Protein AF-A0A7J7C9J1-F1 (afdb_monomer)

InterPro domains:
  IPR006917 SOUL heme-binding protein [PF04832] (6-97)
  IPR006917 SOUL heme-binding protein [PTHR11220] (1-102)
  IPR011256 Regulatory factor, effector binding domain superfamily [G3DSA:3.20.80.10] (1-104)
  IPR011256 Regulatory factor, effector binding domain superfamily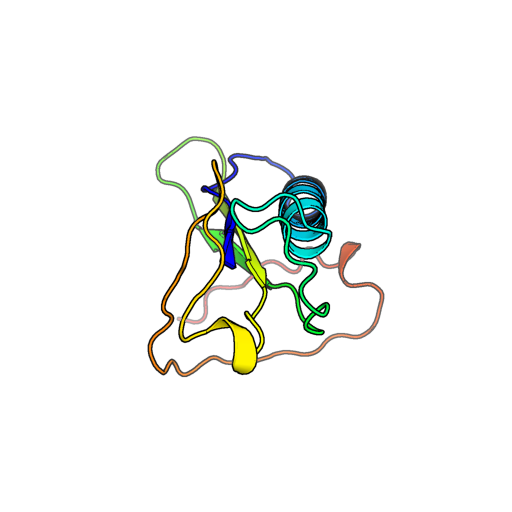 [SSF55136] (6-94)

Mean predicted aligned error: 6.87 Å

Sequence (106 aa):
MSTAPIQDLSLVEATRNGFLLLFDYIQGKNEYEKEIEMAGSVITEISPSDGPLPSFTVRFYVPKENQKNTPPTVGLHIQRVKPTYVAIRQFGGMGWLCEEEMEEID

Radius of gyration: 14.95 Å; Cα contacts (8 Å, |Δi|>4): 133; chains: 1; bounding box: 29×35×42 Å

Nearest PDB structures (foldseek):
  4ayz-assembly1_A  TM=9.176E-01  e=1.146E-04  Homo sapiens
  3r8k-assembly3_C  TM=9.084E-01  e=1.583E-04  Homo sapiens
  3r8k-assembly4_D  TM=9.271E-01  e=1.801E-04  Homo sapiens
  4b0y-assembly1_A  TM=9.436E-01  e=2.654E-04  Homo sapiens
  4ayz-assembly1_B  TM=9.309E-01  e=5.062E-04  Homo sapiens

Foldseek 3Di:
DKFDKDFDQAPLVVQVVRVVVVVCVLCQQFPVSHHFDDDDDKDWDWACDPDPTIIIMIDDDGPPVCPVPPGHHPRGDDDDDDDDDDDDDDDDDDPSPDPDPPDDDD

Structure (mmCIF, N/CA/C/O backbone):
data_AF-A0A7J7C9J1-F1
#
_entry.id   AF-A0A7J7C9J1-F1
#
loop_
_atom_site.group_PDB
_atom_site.id
_atom_site.type_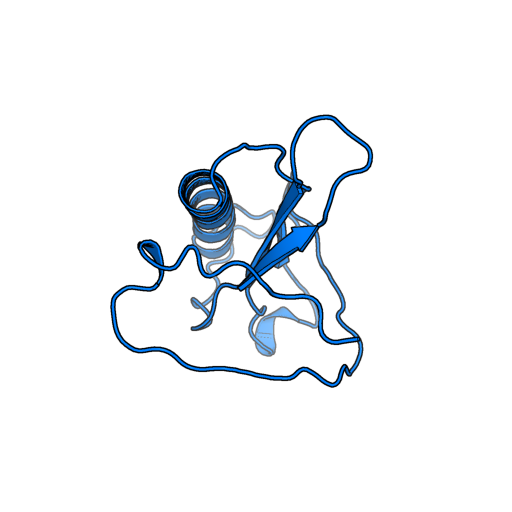symbol
_atom_site.label_atom_id
_atom_site.label_alt_id
_atom_site.label_comp_id
_atom_site.label_asym_id
_atom_site.label_entity_id
_atom_site.label_seq_id
_atom_site.pdbx_PDB_ins_code
_atom_site.Cartn_x
_atom_site.Cartn_y
_atom_site.Cartn_z
_atom_site.occupancy
_atom_site.B_iso_or_equiv
_atom_site.auth_seq_id
_atom_site.auth_comp_id
_atom_site.auth_asym_id
_atom_site.auth_atom_id
_atom_site.pdbx_PDB_model_num
ATOM 1 N N . MET A 1 1 ? -6.191 0.816 1.531 1.00 92.62 1 MET A N 1
ATOM 2 C CA . MET A 1 1 ? -5.251 1.955 1.531 1.00 92.62 1 MET A CA 1
ATOM 3 C C . MET A 1 1 ? -4.167 1.632 0.525 1.00 92.62 1 MET A C 1
ATOM 5 O O . MET A 1 1 ? -3.788 0.466 0.467 1.00 92.62 1 MET A O 1
ATOM 9 N N . SER A 1 2 ? -3.725 2.595 -0.280 1.00 94.69 2 SER A N 1
ATOM 10 C CA . SER A 1 2 ? -2.688 2.391 -1.295 1.00 94.69 2 SER A CA 1
ATOM 11 C C . SER A 1 2 ? -1.638 3.492 -1.269 1.00 94.69 2 SER A C 1
ATOM 13 O O . SER A 1 2 ? -1.914 4.602 -0.818 1.00 94.69 2 SER A O 1
ATOM 15 N N . THR A 1 3 ? -0.461 3.202 -1.807 1.00 95.56 3 THR A N 1
ATOM 16 C CA . THR A 1 3 ? 0.540 4.222 -2.126 1.00 95.56 3 THR A CA 1
ATOM 17 C C . THR A 1 3 ? 0.110 5.064 -3.328 1.00 95.56 3 THR A C 1
ATOM 19 O O . THR A 1 3 ? -0.811 4.694 -4.067 1.00 95.56 3 THR A O 1
ATOM 22 N N . ALA A 1 4 ? 0.787 6.193 -3.541 1.00 93.81 4 ALA A N 1
ATOM 23 C CA . ALA A 1 4 ? 0.907 6.756 -4.881 1.00 93.81 4 ALA A CA 1
ATOM 24 C C . ALA A 1 4 ? 1.653 5.766 -5.807 1.00 93.81 4 ALA A C 1
ATOM 26 O O . ALA A 1 4 ? 2.371 4.894 -5.299 1.00 93.81 4 ALA A O 1
ATOM 27 N N . PRO A 1 5 ? 1.502 5.875 -7.138 1.00 92.94 5 PRO A N 1
ATOM 28 C CA . PRO A 1 5 ? 2.245 5.034 -8.069 1.00 92.94 5 PRO A CA 1
ATOM 29 C C . PRO A 1 5 ? 3.760 5.232 -7.903 1.00 92.94 5 PRO A C 1
ATOM 31 O O . PRO A 1 5 ? 4.258 6.358 -7.954 1.00 92.94 5 PRO A O 1
ATOM 34 N N . ILE A 1 6 ? 4.489 4.137 -7.690 1.00 92.62 6 ILE A N 1
ATOM 35 C CA . ILE A 1 6 ? 5.947 4.105 -7.532 1.00 92.62 6 ILE A CA 1
ATOM 36 C C . ILE A 1 6 ? 6.544 3.709 -8.882 1.00 92.62 6 ILE A C 1
ATOM 38 O O . ILE A 1 6 ? 6.207 2.654 -9.413 1.00 92.62 6 ILE A O 1
ATOM 42 N N . GLN A 1 7 ? 7.396 4.557 -9.453 1.00 92.56 7 GLN A N 1
ATOM 43 C CA . GLN A 1 7 ? 8.150 4.229 -10.665 1.00 92.56 7 GLN A CA 1
ATOM 44 C C . GLN A 1 7 ? 9.475 3.595 -10.257 1.00 92.56 7 GLN A C 1
ATOM 46 O O . GLN A 1 7 ? 10.277 4.242 -9.585 1.00 92.56 7 GLN A O 1
ATOM 51 N N . ASP A 1 8 ? 9.684 2.342 -10.643 1.00 90.00 8 ASP A N 1
ATOM 52 C CA . ASP A 1 8 ? 10.873 1.566 -10.291 1.00 90.00 8 ASP A CA 1
ATOM 53 C C . ASP A 1 8 ? 11.153 0.532 -11.392 1.00 90.00 8 ASP A C 1
ATOM 55 O O . ASP A 1 8 ? 10.284 0.245 -12.210 1.00 90.00 8 ASP A O 1
ATOM 59 N N . LEU A 1 9 ? 12.356 -0.032 -11.423 1.00 90.25 9 LEU A N 1
ATOM 60 C CA . LEU A 1 9 ? 12.661 -1.222 -12.220 1.00 90.25 9 LEU A CA 1
ATOM 61 C C . LEU A 1 9 ? 12.365 -2.509 -11.441 1.00 90.25 9 LEU A C 1
ATOM 63 O O . LEU A 1 9 ? 12.060 -3.528 -12.051 1.00 90.25 9 LEU A O 1
ATOM 67 N N . SER A 1 10 ? 12.456 -2.476 -10.108 1.00 89.88 10 SER A N 1
ATOM 68 C CA . SER A 1 10 ? 12.344 -3.662 -9.262 1.00 89.88 10 SER A CA 1
ATOM 69 C C . SER A 1 10 ? 10.979 -3.760 -8.585 1.00 89.88 10 SER A C 1
ATOM 71 O O . SER A 1 10 ? 10.636 -2.960 -7.711 1.00 89.88 10 SER A O 1
ATOM 73 N N . LEU A 1 11 ? 10.227 -4.819 -8.908 1.00 90.06 11 LEU A N 1
ATOM 74 C CA . LEU A 1 11 ? 8.988 -5.166 -8.204 1.00 90.06 11 LEU A CA 1
ATOM 75 C C . LEU A 1 11 ? 9.235 -5.368 -6.700 1.00 90.06 11 LEU A C 1
ATOM 77 O O . LEU A 1 11 ? 8.418 -4.963 -5.867 1.00 90.06 11 LEU A O 1
ATOM 81 N N . VAL A 1 12 ? 10.363 -5.990 -6.349 1.00 90.94 12 VAL A N 1
ATOM 82 C CA . VAL A 1 12 ? 10.739 -6.293 -4.963 1.00 90.94 12 VAL A CA 1
ATOM 83 C C . VAL A 1 12 ? 11.004 -5.010 -4.182 1.00 90.94 12 VAL A C 1
ATOM 85 O O . VAL A 1 12 ? 10.460 -4.841 -3.087 1.00 90.94 12 VAL A O 1
ATOM 88 N N . GLU A 1 13 ? 11.800 -4.091 -4.731 1.00 92.62 13 GLU A N 1
ATOM 89 C CA . GLU A 1 13 ? 12.128 -2.834 -4.052 1.00 92.62 13 GLU A CA 1
ATOM 90 C C . GLU A 1 13 ? 10.908 -1.918 -3.953 1.00 92.62 13 GLU A C 1
ATOM 92 O O . GLU A 1 13 ? 10.612 -1.420 -2.862 1.00 92.62 13 GLU A O 1
ATOM 97 N N . ALA A 1 14 ? 10.126 -1.788 -5.028 1.00 92.94 14 ALA A N 1
ATOM 98 C CA . ALA A 1 14 ? 8.888 -1.016 -5.017 1.00 92.94 14 ALA A CA 1
ATOM 99 C C . ALA A 1 14 ? 7.885 -1.558 -3.986 1.00 92.94 14 ALA A C 1
ATOM 101 O O . ALA A 1 14 ? 7.315 -0.793 -3.201 1.00 92.94 14 ALA A O 1
ATOM 102 N N . THR A 1 15 ? 7.715 -2.884 -3.925 1.00 93.12 15 THR A N 1
ATOM 103 C CA . THR A 1 15 ? 6.827 -3.535 -2.950 1.00 93.12 15 THR A CA 1
ATOM 104 C C . THR A 1 15 ? 7.312 -3.314 -1.522 1.00 93.12 15 THR A C 1
ATOM 106 O O . THR A 1 15 ? 6.514 -2.966 -0.652 1.00 93.12 15 THR A O 1
ATOM 109 N N . ARG A 1 16 ? 8.616 -3.467 -1.264 1.00 93.38 16 ARG A N 1
ATOM 110 C CA . ARG A 1 16 ? 9.205 -3.246 0.063 1.00 93.38 16 ARG A CA 1
ATOM 111 C C . ARG A 1 16 ? 9.033 -1.797 0.518 1.00 93.38 16 ARG A C 1
ATOM 113 O O . ARG A 1 16 ? 8.600 -1.568 1.646 1.00 93.38 16 ARG A O 1
ATOM 120 N N . ASN A 1 17 ? 9.339 -0.833 -0.346 1.00 94.50 17 ASN A N 1
ATOM 121 C CA . ASN A 1 17 ? 9.217 0.590 -0.036 1.00 94.50 17 ASN A CA 1
ATOM 122 C C . ASN A 1 17 ? 7.756 0.974 0.223 1.00 94.50 17 ASN A C 1
ATOM 124 O O . ASN A 1 17 ? 7.452 1.608 1.234 1.00 94.50 17 ASN A O 1
ATOM 128 N N . GLY A 1 18 ? 6.834 0.524 -0.633 1.00 94.50 18 GLY A N 1
ATOM 129 C CA . GLY A 1 18 ? 5.408 0.766 -0.438 1.00 94.50 18 GLY A CA 1
ATOM 130 C C . GLY A 1 18 ? 4.847 0.090 0.815 1.00 94.50 18 GLY A C 1
ATOM 131 O O . GLY A 1 18 ? 4.050 0.693 1.533 1.00 94.50 18 GLY A O 1
ATOM 132 N N . PHE A 1 19 ? 5.305 -1.124 1.138 1.00 94.00 19 PHE A N 1
ATOM 133 C CA . PHE A 1 19 ? 4.936 -1.808 2.375 1.00 94.00 19 PHE A CA 1
ATOM 134 C C . PHE A 1 19 ? 5.365 -1.020 3.612 1.00 94.00 19 PHE A C 1
ATOM 136 O O . PHE A 1 19 ? 4.554 -0.854 4.515 1.00 94.00 19 PHE A O 1
ATOM 143 N N . LEU A 1 20 ? 6.596 -0.500 3.658 1.00 94.69 20 LEU A N 1
ATOM 144 C CA . LEU A 1 20 ? 7.075 0.278 4.806 1.00 94.69 20 LEU A CA 1
ATOM 145 C C . LEU A 1 20 ? 6.235 1.542 5.039 1.00 94.69 20 LEU A C 1
ATOM 147 O O . LEU A 1 20 ? 5.900 1.839 6.183 1.00 94.69 20 LEU A O 1
ATOM 151 N N . LEU A 1 21 ? 5.823 2.234 3.970 1.00 94.62 21 LEU A N 1
ATOM 152 C CA . LEU A 1 21 ? 4.919 3.389 4.068 1.00 94.62 21 LEU A CA 1
ATOM 153 C C . LEU A 1 21 ? 3.548 3.000 4.641 1.00 94.62 21 LEU A C 1
ATOM 155 O O . LEU A 1 21 ? 2.999 3.682 5.506 1.00 94.62 21 LEU A O 1
ATOM 159 N N . LEU A 1 22 ? 2.986 1.889 4.165 1.00 94.31 22 LEU A N 1
ATOM 160 C CA . LEU A 1 22 ? 1.701 1.378 4.641 1.00 94.31 22 LEU A CA 1
ATOM 161 C C . LEU A 1 22 ? 1.790 0.830 6.073 1.00 94.31 22 LEU A C 1
ATOM 163 O O . LEU A 1 22 ? 0.824 0.939 6.825 1.00 94.31 22 LEU A O 1
ATOM 167 N N . PHE A 1 23 ? 2.938 0.266 6.448 1.00 94.00 23 PHE A N 1
ATOM 168 C CA . PHE A 1 23 ? 3.214 -0.223 7.792 1.00 94.00 23 PHE A CA 1
ATOM 169 C C . PHE A 1 23 ? 3.263 0.935 8.790 1.00 94.00 23 PHE A C 1
ATOM 171 O O . PHE A 1 23 ? 2.565 0.919 9.798 1.00 94.00 23 PHE A O 1
ATOM 178 N N . ASP A 1 24 ? 3.997 1.995 8.462 1.00 94.94 24 ASP A N 1
ATOM 179 C CA . ASP A 1 24 ? 4.022 3.233 9.239 1.00 94.94 24 ASP A CA 1
ATOM 180 C C . ASP A 1 24 ? 2.610 3.789 9.489 1.00 94.94 24 ASP A C 1
ATOM 182 O O . ASP A 1 24 ? 2.269 4.168 10.612 1.00 94.94 24 ASP A O 1
ATOM 186 N N .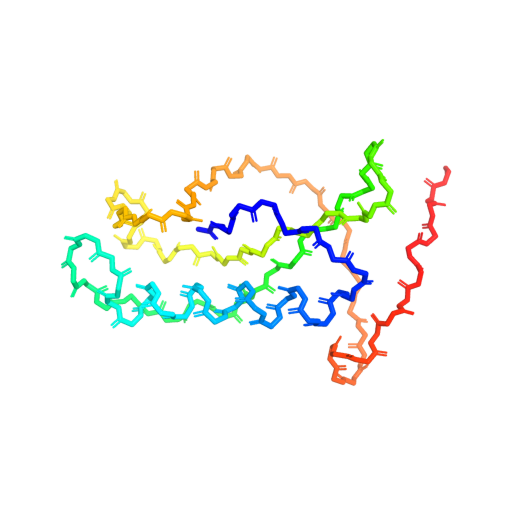 TYR A 1 25 ? 1.762 3.785 8.457 1.00 95.19 25 TYR A N 1
ATOM 187 C CA . TYR A 1 25 ? 0.372 4.220 8.557 1.00 95.19 25 TYR A CA 1
ATOM 188 C C . TYR A 1 25 ? -0.444 3.414 9.574 1.00 95.19 25 TYR A C 1
ATOM 190 O O . TYR A 1 25 ? -1.147 4.013 10.393 1.00 95.19 25 TYR A O 1
ATOM 198 N N . ILE A 1 26 ? -0.368 2.078 9.533 1.00 94.12 26 ILE A N 1
ATOM 199 C CA . ILE A 1 26 ? -1.125 1.225 10.463 1.00 94.12 26 ILE A CA 1
ATOM 200 C C . ILE A 1 26 ? -0.565 1.271 11.887 1.00 94.12 26 ILE A C 1
ATOM 202 O O . ILE A 1 26 ? -1.334 1.112 12.825 1.00 94.12 26 ILE A O 1
ATOM 206 N N . GLN A 1 27 ? 0.718 1.603 12.059 1.00 95.12 27 GLN A N 1
ATOM 207 C CA . GLN A 1 27 ? 1.343 1.832 13.369 1.00 95.12 27 GLN A CA 1
ATOM 208 C C . GLN A 1 27 ? 0.999 3.200 13.987 1.00 95.12 27 GLN A C 1
ATOM 210 O O . GLN A 1 27 ? 1.594 3.593 14.987 1.00 95.12 27 GLN A O 1
ATOM 215 N N . GLY A 1 28 ? 0.063 3.950 13.399 1.00 94.94 28 GLY A N 1
ATOM 216 C CA . GLY A 1 28 ? -0.399 5.225 13.943 1.00 94.94 28 GLY A CA 1
ATOM 217 C C . GLY A 1 28 ? 0.172 6.467 13.263 1.00 94.94 28 GLY A C 1
ATOM 218 O O . GLY A 1 28 ? -0.201 7.567 13.657 1.00 94.94 28 GLY A O 1
ATOM 219 N N . LYS A 1 29 ? 0.995 6.357 12.204 1.00 95.94 29 LYS A N 1
ATOM 220 C CA . LYS A 1 29 ? 1.370 7.523 11.371 1.00 95.94 29 LYS A CA 1
ATOM 221 C C . LYS A 1 29 ? 0.242 7.900 10.401 1.00 95.94 29 LYS A C 1
ATOM 223 O O . LYS A 1 29 ? 0.363 7.842 9.175 1.00 95.94 29 LYS A O 1
ATOM 228 N N . ASN A 1 30 ? -0.891 8.266 10.979 1.00 95.12 30 ASN A N 1
ATOM 229 C CA . ASN A 1 30 ? -2.081 8.770 10.312 1.00 95.12 30 ASN A CA 1
ATOM 230 C C . ASN A 1 30 ? -2.660 9.932 11.119 1.00 95.12 30 ASN A C 1
ATOM 232 O O . ASN A 1 30 ? -2.303 10.118 12.277 1.00 95.12 30 ASN A O 1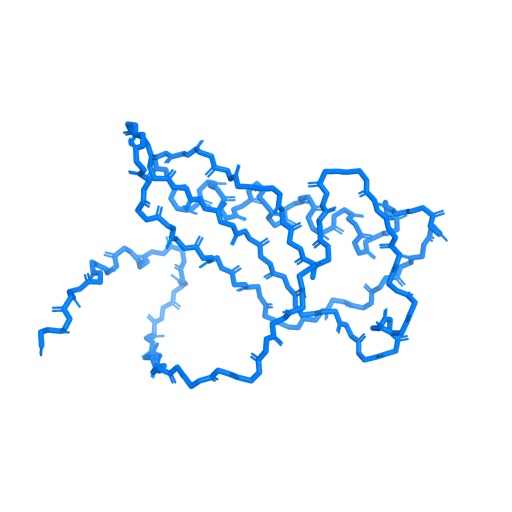
ATOM 236 N N . GLU A 1 31 ? -3.559 10.716 10.527 1.00 95.44 31 GLU A N 1
ATOM 237 C CA . GLU A 1 31 ? -4.069 11.939 11.169 1.00 95.44 31 GLU A CA 1
ATOM 238 C C . GLU A 1 31 ? -4.825 11.692 12.482 1.00 95.44 31 GLU A C 1
ATOM 240 O O . GLU A 1 31 ? -5.044 12.628 13.244 1.00 95.44 31 GLU A O 1
ATOM 245 N N . TYR A 1 32 ? -5.256 10.456 12.750 1.00 95.06 32 TYR A N 1
ATOM 246 C CA . TYR A 1 32 ? -5.970 10.110 13.981 1.00 95.06 32 TYR A CA 1
ATOM 247 C C . TYR A 1 32 ? -5.052 9.516 15.050 1.00 95.06 32 TYR A C 1
ATOM 249 O O . TYR A 1 32 ? -5.556 9.126 16.100 1.00 95.06 32 TYR A O 1
ATOM 257 N N . GLU A 1 33 ? -3.750 9.381 14.769 1.00 95.50 33 GLU A N 1
ATOM 258 C CA . GLU A 1 33 ? -2.778 8.686 15.627 1.00 95.50 33 GLU A CA 1
ATOM 259 C C . GLU A 1 33 ? -3.262 7.283 16.039 1.00 95.50 33 GLU A C 1
ATOM 261 O O . GLU A 1 33 ? -2.949 6.764 17.110 1.00 95.50 33 GLU A O 1
ATOM 266 N N . LYS A 1 34 ? -4.085 6.665 15.182 1.00 94.19 34 LYS A N 1
ATOM 267 C CA . LYS A 1 34 ? -4.779 5.419 15.490 1.00 94.19 34 LYS A CA 1
ATOM 268 C C . LYS A 1 34 ? -3.969 4.234 14.988 1.00 94.19 34 LYS A C 1
ATOM 270 O O . LYS A 1 34 ? -3.730 4.129 13.788 1.00 94.19 34 LYS A O 1
ATOM 275 N N . GLU A 1 35 ? -3.664 3.294 15.872 1.00 94.75 35 GLU A N 1
ATOM 276 C CA . GLU A 1 35 ? -3.177 1.978 15.463 1.00 94.75 35 GLU A CA 1
ATOM 277 C C . GLU A 1 35 ? -4.310 1.180 14.793 1.00 94.75 35 GLU A C 1
ATOM 279 O O . GLU A 1 35 ? -5.460 1.168 15.250 1.00 94.75 35 GLU A O 1
ATOM 284 N N . ILE A 1 36 ? -4.004 0.565 13.654 1.00 92.81 36 ILE A N 1
ATOM 285 C CA . ILE A 1 36 ? -4.937 -0.229 12.855 1.00 92.81 36 ILE A CA 1
ATOM 286 C C . ILE A 1 36 ? -4.390 -1.647 12.803 1.00 92.81 36 ILE A C 1
ATOM 288 O O . ILE A 1 36 ? -3.222 -1.842 12.476 1.00 92.81 36 ILE A O 1
ATOM 292 N N . GLU A 1 37 ? -5.234 -2.644 13.066 1.00 89.62 37 GLU A N 1
ATOM 293 C CA . GLU A 1 37 ? -4.798 -4.034 12.966 1.00 89.62 37 GLU A CA 1
ATOM 294 C C . GLU A 1 37 ? -4.276 -4.356 11.561 1.00 89.62 37 GLU A C 1
ATOM 296 O O . GLU A 1 37 ? -4.893 -4.024 10.539 1.00 89.62 37 GLU A O 1
ATOM 301 N N . MET A 1 38 ? -3.132 -5.040 11.512 1.00 81.81 38 MET A N 1
ATOM 302 C CA . MET A 1 38 ? -2.558 -5.513 10.261 1.00 81.81 38 MET A CA 1
ATOM 303 C C . MET A 1 38 ? -3.516 -6.509 9.598 1.00 81.81 38 MET A C 1
ATOM 305 O O . MET A 1 38 ? -3.756 -7.605 10.103 1.00 81.81 38 MET A O 1
ATOM 309 N N . ALA A 1 39 ? -4.043 -6.144 8.431 1.00 72.38 39 ALA A N 1
ATOM 310 C CA . ALA A 1 39 ? -4.833 -7.050 7.608 1.00 72.38 39 ALA A CA 1
ATOM 311 C C . ALA A 1 39 ? -3.912 -7.938 6.755 1.00 72.38 39 ALA A C 1
ATOM 313 O O . ALA A 1 39 ? -2.949 -7.462 6.159 1.00 72.38 39 ALA A O 1
ATOM 314 N N . GLY A 1 40 ? -4.226 -9.234 6.687 1.00 70.69 40 GLY A N 1
ATOM 315 C CA . GLY A 1 40 ? -3.264 -10.282 6.327 1.00 70.69 40 GLY A CA 1
ATOM 316 C C . GLY A 1 40 ? -2.651 -10.275 4.920 1.00 70.69 40 GLY A C 1
ATOM 317 O O . GLY A 1 40 ? -1.655 -10.961 4.728 1.00 70.69 40 GLY A O 1
ATOM 318 N N . SER A 1 41 ? -3.187 -9.547 3.935 1.00 79.56 41 SER A N 1
ATOM 319 C CA . SER A 1 41 ? -2.648 -9.570 2.564 1.00 79.56 41 SER A CA 1
ATOM 320 C C . SER A 1 41 ? -2.300 -8.180 2.040 1.00 79.56 41 SER A C 1
ATOM 322 O O . SER A 1 41 ? -3.155 -7.287 1.995 1.00 79.56 41 SER A O 1
ATOM 324 N N . VAL A 1 42 ? -1.067 -8.047 1.557 1.00 89.62 42 VAL A N 1
ATOM 325 C CA . VAL A 1 42 ? -0.578 -6.905 0.779 1.00 89.62 42 VAL A CA 1
ATOM 326 C C . VAL A 1 42 ? -0.566 -7.311 -0.691 1.00 89.62 42 VAL A C 1
ATOM 328 O O . VAL A 1 42 ? -0.130 -8.408 -1.028 1.00 89.62 42 VAL A O 1
ATOM 331 N N . ILE A 1 43 ? -1.077 -6.440 -1.555 1.00 91.06 43 ILE A N 1
ATOM 332 C CA . ILE A 1 43 ? -1.146 -6.646 -3.001 1.00 91.06 43 ILE A CA 1
ATOM 333 C C . ILE A 1 43 ? -0.336 -5.538 -3.664 1.00 91.06 43 ILE A C 1
ATOM 335 O O . ILE A 1 43 ? -0.560 -4.362 -3.370 1.00 91.06 43 ILE A O 1
ATOM 339 N N . THR A 1 44 ? 0.544 -5.909 -4.589 1.00 93.44 44 THR A N 1
ATOM 340 C CA . THR A 1 44 ? 1.183 -4.966 -5.508 1.00 93.44 44 THR A CA 1
ATOM 341 C C . THR A 1 44 ? 0.508 -5.084 -6.866 1.00 93.44 44 THR A C 1
ATOM 343 O O . THR A 1 44 ? 0.464 -6.158 -7.456 1.00 93.44 44 THR A O 1
ATOM 346 N N . GLU A 1 45 ? -0.068 -3.985 -7.334 1.00 92.38 45 GLU A N 1
ATOM 347 C CA . GLU A 1 45 ? -0.565 -3.847 -8.698 1.00 92.38 45 GLU A CA 1
ATOM 348 C C . GLU A 1 45 ? 0.567 -3.332 -9.584 1.00 92.38 45 GLU A C 1
ATOM 350 O O . GLU A 1 45 ? 1.234 -2.360 -9.223 1.00 92.38 45 GLU A O 1
ATOM 355 N N . ILE A 1 46 ? 0.774 -3.990 -10.721 1.00 92.94 46 ILE A N 1
ATOM 356 C CA . ILE A 1 46 ? 1.760 -3.609 -11.729 1.00 92.94 46 ILE A CA 1
ATOM 357 C C . ILE A 1 46 ? 0.984 -3.004 -12.893 1.00 92.94 46 ILE A C 1
ATOM 359 O O . ILE A 1 46 ? 0.126 -3.669 -13.468 1.00 92.94 46 ILE A O 1
ATOM 363 N N . SER A 1 47 ? 1.275 -1.752 -13.226 1.00 89.56 47 SER A N 1
ATOM 364 C CA . SER A 1 47 ? 0.770 -1.111 -14.433 1.00 89.56 47 SER A CA 1
ATOM 365 C C . SER A 1 47 ? 1.905 -1.024 -15.449 1.00 89.56 47 SER A C 1
ATOM 367 O O . SER A 1 47 ? 2.943 -0.424 -15.127 1.00 89.56 47 SER A O 1
ATOM 369 N N . PRO A 1 48 ? 1.723 -1.545 -16.679 1.00 79.56 48 PRO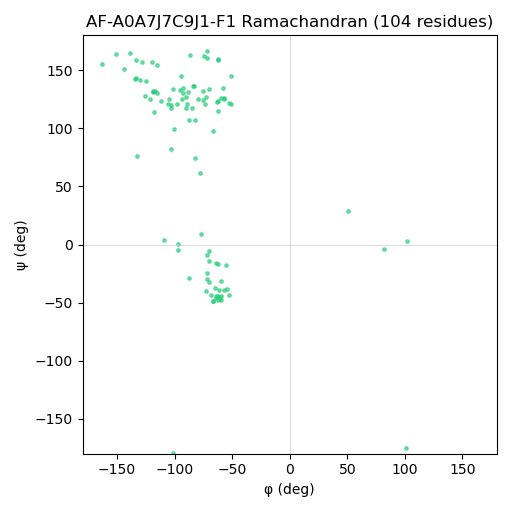 A N 1
ATOM 370 C CA . PRO A 1 48 ? 2.554 -1.109 -17.788 1.00 79.56 48 PRO A CA 1
ATOM 371 C C . PRO A 1 48 ? 2.384 0.408 -17.889 1.00 79.56 48 PRO A C 1
ATOM 373 O O . PRO A 1 48 ? 1.274 0.939 -17.817 1.00 79.56 48 PRO A O 1
ATOM 376 N N . SER A 1 49 ? 3.505 1.111 -17.877 1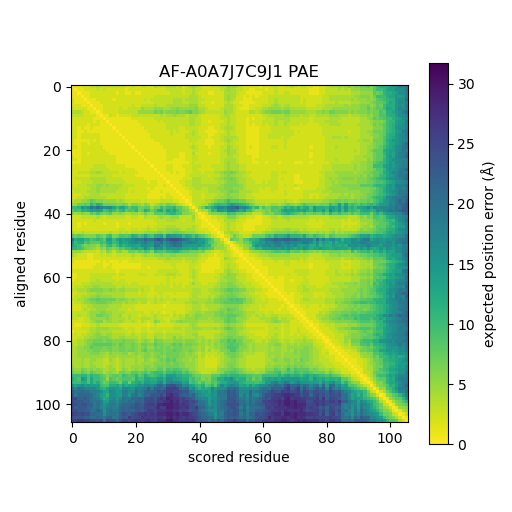.00 68.25 49 SER A N 1
ATOM 377 C CA . SER A 1 49 ? 3.535 2.567 -17.867 1.00 68.25 49 SER A CA 1
ATOM 378 C C . SER A 1 49 ? 3.659 3.063 -19.299 1.00 68.25 49 SER A C 1
ATOM 380 O O . SER A 1 49 ? 4.389 2.467 -20.087 1.00 68.25 49 SER A O 1
ATOM 382 N N . ASP A 1 50 ? 3.031 4.196 -19.609 1.00 71.06 50 ASP A N 1
ATOM 383 C CA . ASP A 1 50 ? 3.297 4.936 -20.852 1.00 71.06 50 ASP A CA 1
ATOM 384 C C 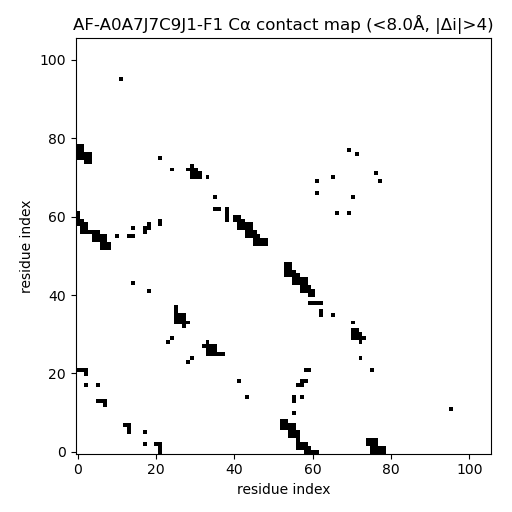. ASP A 1 50 ? 4.693 5.607 -20.840 1.00 71.06 50 ASP A C 1
ATOM 386 O O . ASP A 1 50 ? 5.113 6.224 -21.820 1.00 71.06 50 ASP A O 1
ATOM 390 N N . GLY A 1 51 ? 5.407 5.533 -19.709 1.00 71.94 51 GLY A N 1
ATOM 391 C CA . GLY A 1 51 ? 6.762 6.042 -19.511 1.00 71.94 51 GLY A CA 1
ATOM 392 C C . GLY A 1 51 ? 7.854 4.959 -19.560 1.00 71.94 51 GLY A C 1
ATOM 393 O O . GLY A 1 51 ? 7.572 3.778 -19.731 1.00 71.94 51 GLY A O 1
ATOM 394 N N . PRO A 1 52 ? 9.131 5.343 -19.371 1.00 82.00 52 PRO A N 1
ATOM 395 C CA . PRO A 1 52 ? 10.276 4.436 -19.516 1.00 82.00 52 PRO A CA 1
ATOM 396 C C . PRO A 1 52 ? 10.388 3.365 -18.419 1.00 82.00 52 PRO A C 1
ATOM 398 O O . PRO A 1 52 ? 11.165 2.428 -18.574 1.00 82.00 52 PRO A O 1
ATOM 401 N N . LEU A 1 53 ? 9.662 3.515 -17.308 1.00 87.62 53 LEU A N 1
ATOM 402 C CA . LEU A 1 53 ? 9.692 2.609 -16.160 1.00 87.62 53 LEU A CA 1
ATOM 403 C C . LEU A 1 53 ? 8.280 2.115 -15.840 1.00 87.62 53 LEU A C 1
ATOM 405 O O . LEU A 1 53 ? 7.357 2.936 -15.884 1.00 87.62 53 LEU A O 1
ATOM 409 N N . PRO A 1 54 ? 8.100 0.831 -15.469 1.00 90.69 54 PRO A N 1
ATOM 410 C CA . PRO A 1 54 ? 6.815 0.330 -15.000 1.00 90.69 54 PRO A CA 1
ATOM 411 C C . PRO A 1 54 ? 6.386 1.042 -13.713 1.00 90.69 54 PRO A C 1
ATOM 413 O O . PRO A 1 54 ? 7.192 1.645 -12.998 1.00 90.69 54 PRO A O 1
ATOM 416 N N . SER A 1 55 ? 5.086 0.984 -13.424 1.00 92.81 55 SER A N 1
ATOM 417 C CA . SER A 1 55 ? 4.524 1.614 -12.235 1.00 92.81 55 SER A CA 1
ATOM 418 C C . SER A 1 55 ? 3.908 0.589 -11.294 1.00 92.81 55 SER A C 1
ATOM 420 O O . SER A 1 55 ? 3.120 -0.259 -11.707 1.00 92.81 55 SER A O 1
ATOM 422 N N . PHE A 1 56 ? 4.242 0.697 -10.011 1.00 94.25 56 PHE A N 1
ATOM 423 C CA . PHE A 1 56 ? 3.794 -0.205 -8.960 1.00 94.25 56 PHE A CA 1
ATOM 424 C C . PHE A 1 56 ? 2.908 0.532 -7.958 1.00 94.25 56 PHE A C 1
ATOM 426 O O . PHE A 1 56 ? 3.283 1.577 -7.425 1.00 94.25 56 PHE A O 1
ATOM 433 N N . THR A 1 57 ? 1.743 -0.032 -7.651 1.00 95.31 57 THR A N 1
ATOM 434 C CA . THR A 1 57 ? 0.862 0.463 -6.585 1.00 95.31 57 THR A CA 1
ATOM 435 C C . THR A 1 57 ? 0.708 -0.601 -5.514 1.00 95.31 57 THR A C 1
ATOM 437 O O . THR A 1 57 ? 0.110 -1.650 -5.749 1.00 95.31 57 THR A O 1
ATOM 440 N N . VAL A 1 58 ? 1.210 -0.324 -4.313 1.00 94.44 58 VAL A N 1
ATOM 441 C CA . VAL A 1 58 ? 1.104 -1.248 -3.181 1.00 94.44 58 VAL A CA 1
ATOM 442 C C . VAL A 1 58 ? -0.140 -0.902 -2.378 1.00 94.44 58 VAL A C 1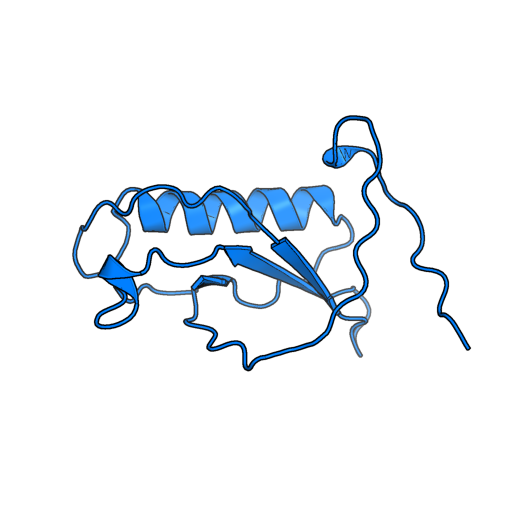
ATOM 444 O O . VAL A 1 58 ? -0.401 0.270 -2.092 1.00 94.44 58 VAL A O 1
ATOM 447 N N . ARG A 1 59 ? -0.930 -1.909 -2.005 1.00 93.25 59 ARG A N 1
ATOM 448 C CA . ARG A 1 59 ? -2.162 -1.726 -1.235 1.00 93.25 59 ARG A CA 1
ATOM 449 C C . ARG A 1 59 ? -2.410 -2.847 -0.242 1.00 93.25 59 ARG A C 1
ATOM 451 O O . ARG A 1 59 ? -2.069 -4.001 -0.478 1.00 93.25 59 ARG A O 1
ATOM 458 N N . PHE A 1 60 ? -3.099 -2.505 0.838 1.00 91.81 60 PHE A N 1
ATOM 459 C CA . PHE A 1 60 ? -3.670 -3.478 1.764 1.00 91.81 60 PHE A CA 1
ATOM 460 C C . PHE A 1 60 ? -5.158 -3.201 2.001 1.00 91.81 60 PHE A C 1
ATOM 462 O O . PHE A 1 60 ? -5.667 -2.080 1.817 1.00 91.81 60 PHE A O 1
ATOM 469 N N . TYR A 1 61 ? -5.858 -4.250 2.420 1.00 91.44 61 TYR A N 1
ATOM 470 C CA . TYR A 1 61 ? -7.267 -4.192 2.783 1.00 91.44 61 TYR A CA 1
ATOM 471 C C . TYR A 1 61 ? -7.464 -3.490 4.131 1.00 91.44 61 TYR A C 1
ATOM 473 O O . TYR A 1 61 ? -6.976 -3.952 5.153 1.00 91.44 61 TYR A O 1
ATOM 481 N N . VAL A 1 62 ? -8.222 -2.393 4.162 1.00 91.06 62 VAL A N 1
ATOM 482 C CA . VAL A 1 62 ? -8.541 -1.713 5.428 1.00 91.06 62 VAL A CA 1
ATOM 483 C C . VAL A 1 62 ? -9.559 -2.559 6.206 1.00 91.06 62 VAL A C 1
ATOM 485 O O . VAL A 1 62 ? -10.610 -2.871 5.631 1.00 91.06 62 VAL A O 1
ATOM 488 N N . PRO A 1 63 ? -9.305 -2.912 7.483 1.00 90.81 63 PRO A N 1
ATOM 489 C CA . PRO A 1 63 ? -10.252 -3.654 8.315 1.00 90.81 63 PRO A CA 1
ATOM 490 C C . PRO A 1 63 ? -11.647 -3.023 8.326 1.00 90.81 63 PRO A C 1
ATOM 492 O O . PRO A 1 63 ? -11.788 -1.800 8.280 1.00 90.81 63 PRO A O 1
ATOM 495 N N . LYS A 1 64 ? -12.698 -3.855 8.393 1.00 90.31 64 LYS A N 1
ATOM 496 C CA . LYS A 1 64 ? -14.103 -3.406 8.268 1.00 90.31 64 LYS A CA 1
ATOM 497 C C . LYS A 1 64 ? -14.457 -2.290 9.254 1.00 90.31 64 LYS A C 1
ATOM 499 O O . LYS A 1 64 ? -15.155 -1.350 8.883 1.00 90.31 64 LYS A O 1
ATOM 5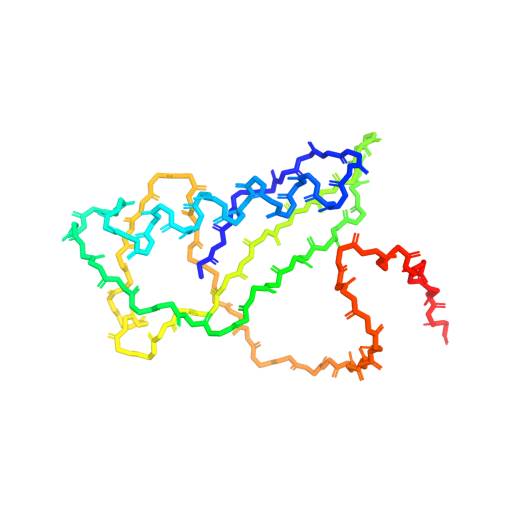04 N N . GLU A 1 65 ? -13.941 -2.370 10.476 1.00 91.31 65 GLU A N 1
ATOM 505 C CA . GLU A 1 65 ? -14.116 -1.354 11.519 1.00 91.31 65 GLU A CA 1
ATOM 506 C C . GLU A 1 65 ? -13.587 0.037 11.127 1.00 91.31 65 GLU A C 1
ATOM 508 O O . GLU A 1 65 ? -14.175 1.050 11.504 1.00 91.31 65 GLU A O 1
ATOM 513 N N . ASN A 1 66 ? -12.542 0.109 10.299 1.00 91.31 66 ASN A N 1
ATOM 514 C CA . ASN A 1 66 ? -11.945 1.359 9.830 1.00 91.31 66 ASN A CA 1
ATOM 515 C C . ASN A 1 66 ? -12.457 1.799 8.449 1.00 91.31 66 ASN A C 1
ATOM 517 O O . ASN A 1 66 ? -12.095 2.878 7.990 1.00 91.31 66 ASN A O 1
ATOM 521 N N . GLN A 1 67 ? -13.294 1.025 7.751 1.00 90.69 67 GLN A N 1
ATOM 522 C CA . GLN A 1 67 ? -13.733 1.382 6.389 1.00 90.69 67 GLN A CA 1
ATOM 523 C C . GLN A 1 67 ? -14.717 2.555 6.338 1.00 90.69 67 GLN A C 1
ATOM 525 O O . GLN A 1 67 ? -14.756 3.287 5.348 1.00 90.69 67 GLN A O 1
ATOM 530 N N . LYS A 1 68 ? -15.531 2.736 7.387 1.00 91.00 68 LYS A N 1
ATOM 531 C CA . LYS A 1 68 ? -16.496 3.845 7.454 1.00 91.00 68 LYS A CA 1
ATOM 532 C C . LYS A 1 68 ? -15.800 5.183 7.704 1.00 91.00 68 LYS A C 1
ATOM 534 O O . LYS A 1 68 ? -16.190 6.182 7.112 1.00 91.00 68 LYS A O 1
ATOM 539 N N . ASN A 1 69 ? -14.787 5.179 8.567 1.00 92.44 69 ASN A N 1
ATOM 540 C CA . ASN A 1 69 ? -13.980 6.345 8.902 1.00 92.44 69 ASN A CA 1
ATOM 541 C C . ASN A 1 69 ? -12.496 5.971 8.837 1.00 92.44 69 ASN A C 1
ATOM 543 O O . ASN A 1 69 ? -11.868 5.679 9.856 1.00 92.44 69 ASN A O 1
ATOM 547 N N . THR A 1 70 ? -11.973 5.872 7.615 1.00 93.12 70 THR A N 1
ATOM 548 C CA . THR A 1 70 ? -10.580 5.481 7.383 1.00 93.12 70 THR A CA 1
ATOM 549 C C . THR A 1 70 ? -9.665 6.654 7.716 1.00 93.12 70 THR A C 1
ATOM 551 O O . THR A 1 70 ? -9.857 7.714 7.120 1.00 93.12 70 THR A O 1
ATOM 554 N N . PRO A 1 71 ? -8.675 6.484 8.614 1.00 94.06 71 PRO A N 1
ATOM 555 C CA . PRO A 1 71 ? -7.743 7.554 8.942 1.00 94.06 71 PRO A CA 1
ATOM 556 C C . PRO A 1 71 ? -7.024 8.057 7.682 1.00 94.06 71 PRO A C 1
ATOM 558 O O . PRO A 1 71 ? -6.455 7.236 6.955 1.00 94.06 71 PRO A O 1
ATOM 561 N N . PRO A 1 72 ? -7.062 9.359 7.379 1.00 93.56 72 PRO A N 1
ATOM 562 C CA . PRO A 1 72 ? -6.293 9.940 6.284 1.00 93.56 72 PRO A CA 1
ATOM 563 C C . PRO A 1 72 ? -4.803 10.051 6.646 1.00 93.56 72 PRO A C 1
ATOM 565 O O . PRO A 1 72 ? -4.410 9.936 7.809 1.00 93.56 72 PRO A O 1
ATOM 568 N N . THR A 1 73 ? -3.961 10.218 5.627 1.00 92.62 73 THR A N 1
ATOM 569 C CA . THR A 1 73 ? -2.515 10.430 5.770 1.00 92.62 73 THR A CA 1
ATOM 570 C C . THR A 1 73 ? -1.937 10.992 4.470 1.00 92.62 73 THR A C 1
ATOM 572 O O . THR A 1 73 ? -2.496 10.790 3.388 1.00 92.62 73 THR A O 1
ATOM 575 N N . VAL A 1 74 ? -0.815 11.700 4.563 1.00 90.31 74 VAL A N 1
ATOM 576 C CA . VAL A 1 74 ? -0.154 12.314 3.407 1.00 90.31 74 VAL A CA 1
ATOM 577 C C . VAL A 1 74 ? 0.563 11.241 2.584 1.00 90.31 74 VAL A C 1
ATOM 579 O O . VAL A 1 74 ? 1.297 10.419 3.121 1.00 90.31 74 VAL A O 1
ATOM 582 N N . GLY A 1 75 ? 0.368 11.258 1.262 1.00 88.06 75 GLY A N 1
ATOM 583 C CA . GLY A 1 75 ? 1.062 10.359 0.328 1.00 88.06 75 GLY A CA 1
ATOM 584 C C . GLY A 1 75 ? 0.467 8.951 0.195 1.00 88.06 75 GLY A C 1
ATOM 585 O O . GLY A 1 75 ? 0.927 8.187 -0.653 1.00 88.06 75 GLY A O 1
ATOM 586 N N . LEU A 1 76 ? -0.572 8.616 0.970 1.00 94.06 76 LEU A N 1
ATOM 587 C CA . LEU A 1 76 ? -1.383 7.414 0.761 1.00 94.06 76 LEU A CA 1
ATOM 588 C C . LEU A 1 76 ? -2.819 7.786 0.388 1.00 94.06 76 LEU A C 1
ATOM 590 O O . LEU A 1 76 ? -3.328 8.858 0.717 1.00 94.06 76 LEU A O 1
ATOM 594 N N . HIS A 1 77 ? -3.487 6.875 -0.311 1.00 93.75 77 HIS A N 1
ATOM 595 C CA . HIS A 1 77 ? -4.797 7.112 -0.894 1.00 93.75 77 HIS A CA 1
ATOM 596 C C . HIS A 1 77 ? -5.785 5.998 -0.551 1.00 93.75 77 HIS A C 1
ATOM 598 O O . HIS A 1 77 ? -5.479 4.801 -0.541 1.00 93.75 77 HIS A O 1
ATOM 604 N N . ILE A 1 78 ? -7.029 6.393 -0.293 1.00 92.00 78 ILE A N 1
ATOM 605 C CA . ILE A 1 78 ? -8.121 5.447 -0.085 1.00 92.00 78 ILE A CA 1
ATOM 606 C C . ILE A 1 78 ? -8.642 5.013 -1.455 1.00 92.00 78 ILE A C 1
ATOM 608 O O . ILE A 1 78 ? -9.351 5.757 -2.128 1.00 92.00 78 ILE A O 1
ATOM 612 N N . GLN A 1 79 ? -8.334 3.779 -1.846 1.00 89.94 79 GLN A N 1
ATOM 613 C CA . GLN A 1 79 ? -8.927 3.144 -3.021 1.00 89.94 79 GLN A CA 1
ATOM 614 C C . GLN A 1 79 ? -10.203 2.385 -2.650 1.00 89.94 79 GLN A C 1
ATOM 616 O O . GLN A 1 79 ? -10.197 1.528 -1.763 1.00 89.94 79 GLN A O 1
ATOM 621 N N . ARG A 1 80 ? -11.297 2.675 -3.362 1.00 89.94 80 ARG A N 1
ATOM 622 C CA . ARG A 1 80 ? -12.546 1.907 -3.296 1.00 89.94 80 ARG A CA 1
ATOM 623 C C . ARG A 1 80 ? -12.613 0.980 -4.503 1.00 89.94 80 ARG A C 1
ATOM 625 O O . ARG A 1 80 ? -12.967 1.408 -5.598 1.00 89.94 80 ARG A O 1
ATOM 632 N N . VAL A 1 81 ? -12.258 -0.280 -4.290 1.00 84.31 81 VAL A N 1
ATOM 633 C CA . VAL A 1 81 ? -12.320 -1.311 -5.329 1.00 84.31 81 VAL A CA 1
ATOM 634 C C . VAL A 1 81 ? -13.770 -1.780 -5.453 1.00 84.31 81 VAL A C 1
ATOM 636 O O . VAL A 1 81 ? -14.403 -2.134 -4.456 1.00 84.31 81 VAL A O 1
ATOM 639 N N . LYS A 1 82 ? -14.325 -1.721 -6.666 1.00 90.00 82 LYS A N 1
ATOM 640 C CA . LYS A 1 82 ? -15.647 -2.289 -6.964 1.00 90.00 82 LYS A CA 1
ATOM 641 C C . LYS A 1 82 ? -15.549 -3.821 -6.975 1.00 90.00 82 LYS A C 1
ATOM 643 O O . LYS A 1 82 ? -14.449 -4.344 -7.112 1.00 90.00 82 LYS A O 1
ATOM 648 N N . PRO A 1 83 ? -16.665 -4.554 -6.834 1.00 90.62 83 PRO A N 1
ATOM 649 C CA . PRO A 1 83 ? -16.654 -5.993 -7.061 1.00 90.62 83 PRO A CA 1
ATOM 650 C C . PRO A 1 83 ? -16.052 -6.312 -8.436 1.00 90.62 83 PRO A C 1
ATOM 652 O O . PRO A 1 83 ? -16.545 -5.821 -9.451 1.00 90.62 83 PRO A O 1
ATOM 655 N N . THR A 1 84 ? -14.987 -7.111 -8.440 1.00 88.88 84 THR A N 1
ATOM 656 C CA . THR A 1 84 ? -14.222 -7.486 -9.634 1.00 88.88 84 THR A CA 1
ATOM 657 C C . THR A 1 84 ? -13.970 -8.988 -9.598 1.00 88.88 84 THR A C 1
ATOM 659 O O . THR A 1 84 ? -13.727 -9.554 -8.531 1.00 88.88 84 THR A O 1
ATOM 662 N N . TYR A 1 85 ? -14.024 -9.629 -10.761 1.00 93.19 85 TYR A N 1
ATOM 663 C CA . TYR A 1 85 ? -13.653 -11.029 -10.932 1.00 93.19 85 TYR A CA 1
ATOM 664 C C . TYR A 1 85 ? -12.182 -11.105 -11.334 1.00 93.19 85 TYR A C 1
ATOM 666 O O . TYR A 1 85 ? -11.757 -10.391 -12.238 1.00 93.19 85 TYR A O 1
ATOM 674 N N . VAL A 1 86 ? -11.410 -11.949 -10.653 1.00 89.81 86 VAL A N 1
ATOM 675 C CA . VAL A 1 86 ? -9.974 -12.131 -10.898 1.00 89.81 86 VAL A CA 1
ATOM 676 C C . VAL A 1 86 ? -9.649 -13.620 -10.948 1.00 89.81 86 VAL A C 1
ATOM 678 O O . VAL A 1 86 ? -10.231 -14.406 -10.199 1.00 89.81 86 VAL A O 1
ATOM 681 N N . ALA A 1 87 ? -8.719 -14.008 -11.818 1.00 94.44 87 ALA A N 1
ATOM 682 C CA . ALA A 1 87 ? -8.114 -15.334 -11.783 1.00 94.44 87 ALA A CA 1
ATOM 683 C C . ALA A 1 87 ? -6.960 -15.329 -10.767 1.00 94.44 87 ALA A C 1
ATOM 685 O O . ALA A 1 87 ? -6.182 -14.379 -10.720 1.00 94.44 87 ALA A O 1
ATOM 686 N N . ILE A 1 88 ? -6.859 -16.372 -9.937 1.00 89.62 88 ILE A N 1
ATOM 687 C CA . ILE A 1 88 ? -5.823 -16.485 -8.901 1.00 89.62 88 ILE A CA 1
ATOM 688 C C . ILE A 1 88 ? -5.017 -17.755 -9.155 1.00 89.62 88 ILE A C 1
ATOM 690 O O . ILE A 1 88 ? -5.579 -18.850 -9.195 1.00 89.62 88 ILE A O 1
ATOM 694 N N . ARG A 1 89 ? -3.695 -17.608 -9.273 1.00 90.06 89 ARG A N 1
ATOM 695 C CA . ARG A 1 89 ? -2.739 -18.718 -9.294 1.00 90.06 89 ARG A CA 1
ATOM 696 C C . ARG A 1 89 ? -1.908 -18.669 -8.018 1.00 90.06 89 ARG A C 1
ATOM 698 O O . ARG A 1 89 ? -1.281 -17.658 -7.723 1.00 90.06 89 ARG A O 1
ATOM 705 N N . GLN A 1 90 ? -1.919 -19.759 -7.256 1.00 87.56 90 GLN A N 1
ATOM 706 C CA . GLN A 1 90 ? -1.041 -19.927 -6.103 1.00 87.56 90 GLN A CA 1
ATOM 707 C C . GLN A 1 90 ? 0.196 -20.712 -6.533 1.00 87.56 90 GLN A C 1
ATOM 709 O O . GLN A 1 90 ? 0.083 -21.759 -7.170 1.00 87.56 90 GLN A O 1
ATOM 714 N N . PHE A 1 91 ? 1.365 -20.224 -6.146 1.00 86.31 91 PHE A N 1
ATOM 715 C CA . PHE A 1 91 ? 2.636 -20.916 -6.307 1.00 86.31 91 PHE A CA 1
ATOM 716 C C . PHE A 1 91 ? 3.273 -21.151 -4.930 1.00 86.31 91 PHE A C 1
ATOM 718 O O . PHE A 1 91 ? 2.927 -20.496 -3.944 1.00 86.31 91 PHE A O 1
ATOM 725 N N . GLY A 1 92 ? 4.157 -22.144 -4.842 1.00 83.00 92 GLY A N 1
ATOM 726 C CA . GLY A 1 92 ? 4.941 -22.415 -3.636 1.00 83.00 92 GLY A CA 1
ATOM 727 C C . GLY A 1 92 ? 6.227 -21.587 -3.596 1.00 83.00 92 GLY A C 1
ATOM 728 O O . GLY A 1 92 ? 6.687 -21.102 -4.622 1.00 83.00 92 GLY A O 1
ATOM 729 N N . GLY A 1 93 ? 6.841 -21.470 -2.419 1.00 78.38 93 GLY A N 1
ATOM 730 C CA . GLY A 1 93 ? 8.067 -20.691 -2.226 1.00 78.38 93 GLY A CA 1
ATOM 731 C C . GLY A 1 93 ? 7.812 -19.315 -1.613 1.00 78.38 93 GLY A C 1
ATOM 732 O O . GLY A 1 93 ? 6.706 -18.994 -1.183 1.00 78.38 93 GLY A O 1
ATOM 733 N N . MET A 1 94 ? 8.871 -18.514 -1.505 1.00 67.69 94 MET A N 1
ATOM 734 C CA . MET A 1 94 ? 8.797 -17.170 -0.937 1.00 67.69 94 MET A CA 1
ATOM 735 C C . MET A 1 94 ? 8.489 -16.182 -2.066 1.00 67.69 94 MET A C 1
ATOM 737 O O . MET A 1 94 ? 9.267 -16.084 -3.010 1.00 67.69 94 MET A O 1
ATOM 741 N N . GLY A 1 95 ? 7.375 -15.447 -1.964 1.00 63.03 95 GLY A N 1
ATOM 742 C CA . GLY A 1 95 ? 6.848 -14.580 -3.035 1.00 63.03 95 GLY A CA 1
ATOM 743 C C . GLY A 1 95 ? 7.815 -13.527 -3.592 1.00 63.03 95 GLY A C 1
ATOM 744 O O . GLY A 1 95 ? 7.613 -13.043 -4.696 1.00 63.03 95 GLY A O 1
ATOM 745 N N . TRP A 1 96 ? 8.896 -13.221 -2.872 1.00 55.53 96 TRP A N 1
ATOM 746 C CA . TRP A 1 96 ? 9.958 -12.301 -3.290 1.00 55.53 96 TRP A CA 1
ATOM 747 C C . TRP A 1 96 ? 10.871 -12.836 -4.410 1.00 55.53 96 TRP A C 1
ATOM 749 O O . TRP A 1 96 ? 11.703 -12.084 -4.901 1.00 55.53 96 TRP A O 1
ATOM 759 N N . LEU A 1 97 ? 10.756 -14.118 -4.782 1.00 49.50 97 LEU A N 1
ATOM 760 C CA . LEU A 1 97 ? 11.568 -14.775 -5.821 1.00 49.50 97 LEU A CA 1
ATOM 761 C C . LEU A 1 97 ? 10.785 -15.103 -7.105 1.00 49.50 97 LEU A C 1
ATOM 763 O O . LEU A 1 97 ? 11.335 -15.741 -7.999 1.00 49.50 97 LEU A O 1
ATOM 767 N N . CYS A 1 98 ? 9.516 -14.704 -7.204 1.00 46.16 98 CYS A N 1
ATOM 768 C CA . CYS A 1 98 ? 8.685 -15.008 -8.366 1.00 46.16 98 CYS A CA 1
ATOM 769 C C . CYS A 1 98 ? 8.535 -13.783 -9.267 1.00 46.16 98 CYS A C 1
ATOM 771 O O . CYS A 1 98 ? 7.533 -13.076 -9.214 1.00 46.16 98 CYS A O 1
ATOM 773 N N . GLU A 1 99 ? 9.534 -13.563 -10.117 1.00 48.03 99 GLU A N 1
ATOM 774 C CA . GLU A 1 99 ? 9.330 -12.902 -11.407 1.00 48.03 99 GLU A CA 1
ATOM 775 C C . GLU A 1 99 ? 8.840 -13.977 -12.390 1.00 48.03 99 GLU A C 1
ATOM 777 O O . GLU A 1 99 ? 9.608 -14.512 -13.182 1.00 48.03 99 GLU A O 1
ATOM 782 N N . GLU A 1 100 ? 7.576 -14.398 -12.275 1.00 47.75 100 GLU A N 1
ATOM 783 C CA . GLU A 1 100 ? 6.930 -15.086 -13.398 1.00 47.75 100 GLU A CA 1
ATOM 784 C C . GLU A 1 100 ? 6.378 -13.991 -14.312 1.00 47.75 100 GLU A C 1
ATOM 786 O O . GLU A 1 100 ? 5.535 -13.194 -13.890 1.00 47.75 100 GLU A O 1
ATOM 791 N N . GLU A 1 101 ? 6.884 -13.933 -15.545 1.00 43.75 101 GLU A N 1
ATOM 792 C CA . GLU A 1 101 ? 6.296 -13.130 -16.611 1.00 43.75 101 GLU A CA 1
ATOM 793 C C . GLU A 1 101 ? 4.800 -13.467 -16.695 1.00 43.75 101 GLU A C 1
ATOM 795 O O . GLU A 1 101 ? 4.414 -14.626 -16.866 1.00 43.75 101 GLU A O 1
ATOM 800 N N . MET A 1 102 ? 3.940 -12.461 -16.508 1.00 42.91 102 MET A N 1
ATOM 801 C CA . MET A 1 102 ? 2.531 -12.591 -16.863 1.00 42.91 102 MET A CA 1
ATOM 802 C C . MET A 1 102 ? 2.475 -12.721 -18.385 1.00 42.91 102 MET A C 1
ATOM 804 O O . MET A 1 102 ? 2.537 -11.717 -19.089 1.00 42.91 102 MET A O 1
ATOM 808 N N . GLU A 1 103 ? 2.384 -13.949 -18.893 1.00 40.00 103 GLU A N 1
ATOM 809 C CA . GLU A 1 103 ? 1.957 -14.172 -20.271 1.00 40.00 103 GLU A CA 1
ATOM 810 C C . GLU A 1 103 ? 0.517 -13.667 -20.416 1.00 40.00 103 GLU A C 1
ATOM 812 O O . GLU A 1 103 ? -0.391 -14.054 -19.670 1.00 40.00 103 GLU A O 1
ATOM 817 N N . GLU A 1 104 ? 0.343 -12.745 -21.357 1.00 33.59 104 GLU A N 1
ATOM 818 C CA . GLU A 1 104 ? -0.943 -12.218 -21.783 1.00 33.59 104 GLU A CA 1
ATOM 819 C C . GLU A 1 104 ? -1.760 -13.380 -22.370 1.00 33.59 104 GLU A C 1
ATOM 821 O O . GLU A 1 104 ? -1.296 -14.100 -23.253 1.00 33.59 104 GLU A O 1
ATOM 826 N N . ILE A 1 105 ? -2.951 -13.625 -21.822 1.00 43.03 105 ILE A N 1
ATOM 827 C CA . ILE A 1 105 ? -3.870 -14.627 -22.369 1.00 43.03 105 ILE A CA 1
ATOM 828 C C . ILE A 1 105 ? -4.710 -13.917 -23.438 1.00 43.03 105 ILE A C 1
ATOM 830 O O . ILE A 1 105 ? -5.569 -13.109 -23.076 1.00 43.03 105 ILE A O 1
ATOM 834 N N . ASP A 1 106 ? -4.433 -14.217 -24.712 1.00 38.59 106 ASP A N 1
ATOM 835 C CA . ASP A 1 106 ? -5.245 -13.849 -25.892 1.00 38.59 106 ASP A CA 1
ATOM 836 C C . ASP A 1 106 ? -6.659 -14.472 -25.872 1.00 38.59 106 ASP A C 1
ATOM 838 O O . ASP A 1 106 ? -6.804 -15.656 -25.471 1.00 38.59 106 ASP A O 1
#

Solvent-accessible surface area (backbone atoms only — not comparable to full-atom values): 6771 Å² total; per-residue (Å²): 63,26,44,55,78,40,75,42,92,45,70,62,58,47,43,52,55,38,46,52,56,54,47,45,31,32,71,19,61,28,80,68,59,47,71,45,80,85,51,95,55,79,48,73,45,78,40,89,42,101,58,100,46,43,30,36,33,30,32,40,61,65,49,76,89,39,62,86,67,58,72,53,48,88,75,49,42,85,71,85,80,69,98,76,90,78,90,85,85,89,78,87,81,66,77,88,73,65,88,69,81,81,75,82,84,130

Secondary structure (DSSP, 8-state):
-EEPPEE-S-HHHHHHHHHHHHHHHHBT-STT--B----S-EEEEEE--SSSS-EEEEEEPPPHHHHSSPPP-TTEE---PPP--------SS-GGG---------

Organism: Tripterygium wilfordii (NCBI:txid458696)

pLDDT: mean 85.14, std 15.41, range [33.59, 95.94]